Protein AF-A0A920NR29-F1 (afdb_monomer_lite)

Sequence (68 aa):
MIKKKFNGAMQFFKSKFENFETDRTYDLILESESACYIKIEPGFTSARQALRTGGYMLVGPLFCMLSS

pLDDT: mean 82.67, std 13.94, range [37.91, 94.5]

Structure (mmCIF, N/CA/C/O backbone):
data_AF-A0A920NR29-F1
#
_entry.id   AF-A0A920NR29-F1
#
loop_
_atom_site.group_PDB
_atom_site.id
_atom_site.type_symbol
_atom_site.label_atom_id
_atom_site.label_alt_id
_atom_site.label_comp_id
_atom_site.label_asym_id
_atom_site.label_entity_id
_atom_site.label_seq_id
_atom_site.pdbx_PDB_ins_code
_atom_site.Cartn_x
_atom_site.Cartn_y
_atom_site.Cartn_z
_atom_site.occupancy
_atom_site.B_iso_or_equiv
_atom_site.auth_seq_id
_atom_site.auth_comp_id
_atom_site.auth_asym_id
_atom_site.auth_atom_id
_atom_site.pdbx_PDB_model_num
ATOM 1 N N . MET A 1 1 ? -5.145 20.216 12.337 1.00 64.88 1 MET A N 1
ATOM 2 C CA . MET A 1 1 ? -5.763 20.579 11.039 1.00 64.88 1 MET A CA 1
ATOM 3 C C . MET A 1 1 ? -6.381 19.388 10.308 1.00 64.88 1 MET A C 1
ATOM 5 O O . MET A 1 1 ? -7.558 19.468 10.003 1.00 64.88 1 MET A O 1
ATOM 9 N N . ILE A 1 2 ? -5.673 18.272 10.089 1.00 73.00 2 ILE A N 1
ATOM 10 C CA . ILE A 1 2 ? -6.221 17.124 9.333 1.00 73.00 2 ILE A CA 1
ATOM 11 C C . ILE A 1 2 ? -7.255 16.302 10.128 1.00 73.00 2 ILE A C 1
ATOM 13 O O . ILE A 1 2 ? -8.375 16.133 9.664 1.00 73.00 2 ILE A O 1
ATOM 17 N N . LYS A 1 3 ? -6.956 15.881 11.367 1.00 72.75 3 LYS A N 1
ATOM 18 C CA . LYS A 1 3 ? -7.894 15.067 12.176 1.00 72.75 3 LYS A CA 1
ATOM 19 C C . LYS A 1 3 ? -9.280 15.708 12.358 1.00 72.75 3 LYS A C 1
ATOM 21 O O . LYS A 1 3 ? -10.285 15.016 12.282 1.00 72.75 3 LYS A O 1
ATOM 26 N N . LYS A 1 4 ? -9.327 17.035 12.535 1.00 78.94 4 LYS A N 1
ATOM 27 C CA . LYS A 1 4 ? -10.573 17.811 12.671 1.00 78.94 4 LYS A CA 1
ATOM 28 C C . LYS A 1 4 ? -11.371 17.882 11.359 1.00 78.94 4 LYS A C 1
ATOM 30 O O . LYS A 1 4 ? -12.588 17.934 11.408 1.00 78.94 4 LYS A O 1
ATOM 35 N N . LYS A 1 5 ? -10.698 17.858 10.201 1.00 85.69 5 LYS A N 1
ATOM 36 C CA . LYS A 1 5 ? -11.334 17.920 8.873 1.00 85.69 5 LYS A CA 1
ATOM 37 C C . LYS A 1 5 ? -12.005 16.600 8.482 1.00 85.69 5 LYS A C 1
ATOM 39 O O . LYS A 1 5 ? -13.054 16.626 7.858 1.00 85.69 5 LYS A O 1
ATOM 44 N N . PHE A 1 6 ? -11.416 15.468 8.866 1.00 85.94 6 PHE A N 1
ATOM 45 C CA . PHE A 1 6 ? -11.922 14.131 8.520 1.00 85.94 6 PHE A CA 1
ATOM 46 C C . PHE A 1 6 ? -12.679 13.450 9.665 1.00 85.94 6 PHE A C 1
ATOM 48 O O . PHE A 1 6 ? -13.016 12.279 9.555 1.00 85.94 6 PHE A O 1
ATOM 55 N N . ASN A 1 7 ? -12.915 14.165 10.772 1.00 84.25 7 ASN A N 1
ATOM 56 C CA . ASN A 1 7 ? -13.653 13.693 11.948 1.00 84.25 7 ASN A CA 1
ATOM 57 C C . ASN A 1 7 ? -13.246 12.282 12.432 1.00 84.25 7 ASN A C 1
ATOM 59 O O . ASN A 1 7 ? -14.083 11.485 12.839 1.00 84.25 7 ASN A O 1
ATOM 63 N N . GLY A 1 8 ? -11.958 11.940 12.318 1.00 82.06 8 GLY A N 1
ATOM 64 C CA . GLY A 1 8 ? -11.436 10.613 12.669 1.00 82.06 8 GLY A CA 1
ATOM 65 C C . GLY A 1 8 ? -11.808 9.460 11.723 1.00 82.06 8 GLY A C 1
ATOM 66 O O . GLY A 1 8 ? -11.310 8.359 11.929 1.00 82.06 8 GLY A O 1
ATOM 67 N N . ALA A 1 9 ? -12.600 9.689 10.672 1.00 86.81 9 ALA A N 1
ATOM 68 C CA . ALA A 1 9 ? -13.016 8.655 9.719 1.00 86.81 9 ALA A CA 1
ATOM 69 C C . ALA A 1 9 ? -11.874 8.152 8.816 1.00 86.81 9 ALA A C 1
ATOM 71 O O . ALA A 1 9 ? -11.997 7.103 8.191 1.00 86.81 9 ALA A O 1
ATOM 72 N N . MET A 1 10 ? -10.763 8.894 8.744 1.00 89.12 10 MET A N 1
ATOM 73 C CA . MET A 1 10 ? -9.602 8.550 7.928 1.00 89.12 10 MET A CA 1
ATOM 74 C C . MET A 1 10 ? -8.316 8.564 8.751 1.00 89.12 10 MET A C 1
ATOM 76 O O . MET A 1 10 ? -8.040 9.512 9.497 1.00 89.12 10 MET A O 1
ATOM 80 N N . GLN A 1 11 ? -7.516 7.512 8.579 1.00 88.62 11 GLN A N 1
ATOM 81 C CA . GLN A 1 11 ? -6.201 7.377 9.187 1.00 88.62 11 GLN A CA 1
ATOM 82 C C . GLN A 1 11 ? -5.127 7.888 8.228 1.00 88.62 11 GLN A C 1
ATOM 84 O O . GLN A 1 11 ? -5.142 7.590 7.039 1.00 88.62 11 GLN A O 1
ATOM 89 N N . PHE A 1 12 ? -4.189 8.666 8.763 1.00 89.69 12 PHE A N 1
ATOM 90 C CA . PHE A 1 12 ? -3.065 9.210 8.012 1.00 89.69 12 PHE A CA 1
ATOM 91 C C . PHE A 1 12 ? -1.774 8.618 8.550 1.00 89.69 12 PHE A C 1
ATOM 93 O O . PHE A 1 12 ? -1.548 8.632 9.762 1.00 89.69 12 PHE A O 1
ATOM 100 N N . PHE A 1 13 ? -0.920 8.161 7.643 1.00 89.12 13 PHE A N 1
ATOM 101 C CA . PHE A 1 13 ? 0.383 7.597 7.962 1.00 89.12 13 PHE A CA 1
ATOM 102 C C . PHE A 1 13 ? 1.471 8.523 7.431 1.00 89.12 13 PHE A C 1
ATOM 104 O O . PHE A 1 13 ? 1.429 8.954 6.281 1.00 89.12 13 PHE A O 1
ATOM 111 N N . LYS A 1 14 ? 2.454 8.838 8.275 1.00 91.38 14 LYS A N 1
ATOM 112 C CA . LYS A 1 14 ? 3.674 9.526 7.847 1.00 91.38 14 LYS A CA 1
ATOM 113 C C . LYS A 1 14 ? 4.750 8.470 7.610 1.00 91.38 14 LYS A C 1
ATOM 115 O O . LYS A 1 14 ? 5.593 8.252 8.473 1.00 91.38 14 LYS A O 1
ATOM 120 N N . SER A 1 15 ? 4.681 7.804 6.463 1.00 90.12 15 SER A N 1
ATOM 121 C CA . SER A 1 15 ? 5.659 6.800 6.038 1.00 90.12 15 SER A CA 1
ATOM 122 C C . SER A 1 15 ? 5.905 6.896 4.534 1.00 90.12 15 SER A C 1
ATOM 124 O O . SER A 1 15 ? 5.161 7.565 3.816 1.00 90.12 15 SER A O 1
ATOM 126 N N . LYS A 1 16 ? 6.960 6.228 4.074 1.00 90.31 16 LYS A N 1
ATOM 127 C CA . LYS A 1 16 ? 7.108 5.861 2.664 1.00 90.31 16 LYS A CA 1
ATOM 128 C C . LYS A 1 16 ? 6.265 4.619 2.397 1.00 90.31 16 LYS A C 1
ATOM 130 O O . LYS A 1 16 ? 6.104 3.803 3.301 1.00 90.31 16 LYS A O 1
ATOM 135 N N . PHE A 1 17 ? 5.758 4.460 1.180 1.00 90.00 17 PHE A N 1
ATOM 136 C CA . PHE A 1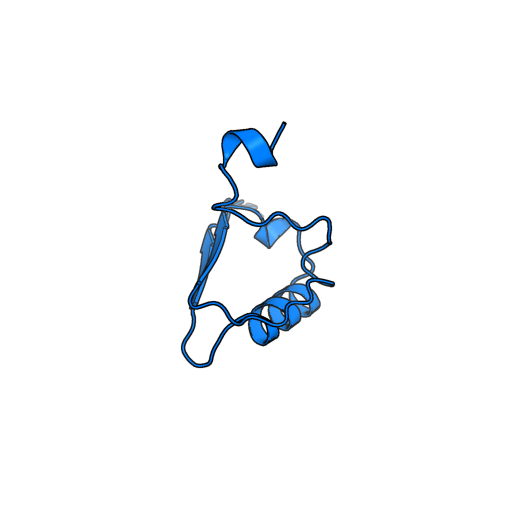 17 ? 4.932 3.297 0.863 1.00 90.00 17 PHE A CA 1
ATOM 137 C C . PHE A 1 17 ? 5.726 1.988 0.965 1.00 90.00 17 PHE A C 1
ATOM 139 O O . PHE A 1 17 ? 5.223 1.006 1.495 1.00 90.00 17 PHE A O 1
ATOM 146 N N . GLU A 1 18 ? 7.009 2.019 0.599 1.00 91.31 18 GLU A N 1
ATOM 147 C CA . GLU A 1 18 ? 7.938 0.887 0.715 1.00 91.31 18 GLU A CA 1
ATOM 148 C C . GLU A 1 18 ? 8.154 0.419 2.164 1.00 91.31 18 GLU A C 1
ATOM 150 O O . GLU A 1 18 ? 8.535 -0.722 2.400 1.00 91.31 18 GLU A O 1
ATOM 155 N N . ASN A 1 19 ? 7.900 1.298 3.136 1.00 91.50 19 ASN A N 1
ATOM 156 C CA . ASN A 1 19 ? 8.019 1.012 4.565 1.00 91.50 19 ASN A CA 1
ATOM 157 C C . ASN A 1 19 ? 6.639 1.072 5.242 1.00 91.50 19 ASN A C 1
ATOM 159 O O . ASN A 1 19 ? 6.528 1.452 6.412 1.00 91.50 19 ASN A O 1
ATOM 163 N N . PHE A 1 20 ? 5.564 0.846 4.485 1.00 91.12 20 PHE A N 1
ATOM 164 C CA . PHE A 1 20 ? 4.217 0.866 5.029 1.00 91.12 20 PHE A CA 1
ATOM 165 C C . PHE A 1 20 ? 3.935 -0.443 5.766 1.00 91.12 20 PHE A C 1
ATOM 167 O O . PHE A 1 20 ? 3.837 -1.502 5.155 1.00 91.12 20 PHE A O 1
ATOM 174 N N . GLU A 1 21 ? 3.786 -0.340 7.084 1.00 88.25 21 GLU A N 1
ATOM 175 C CA . GLU A 1 21 ? 3.417 -1.443 7.966 1.00 88.25 21 GLU A CA 1
ATOM 176 C C . GLU A 1 21 ? 2.011 -1.208 8.521 1.00 88.25 21 GLU A C 1
ATOM 178 O O . GLU A 1 21 ? 1.629 -0.085 8.869 1.00 88.25 21 GLU A O 1
ATOM 183 N N . THR A 1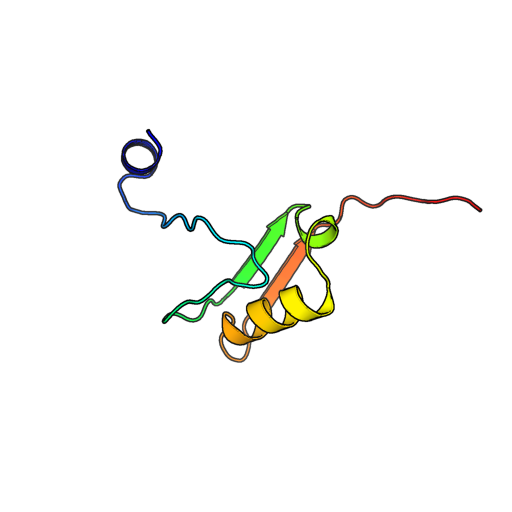 22 ? 1.222 -2.276 8.584 1.00 86.56 22 THR A N 1
ATOM 184 C CA . THR A 1 22 ? -0.178 -2.237 9.002 1.00 86.56 22 THR A CA 1
ATOM 185 C C . THR A 1 22 ? -0.582 -3.584 9.587 1.00 86.56 22 THR A C 1
ATOM 187 O O . THR A 1 22 ? -0.278 -4.629 9.020 1.00 86.56 22 THR A O 1
ATOM 190 N N . ASP A 1 23 ? -1.3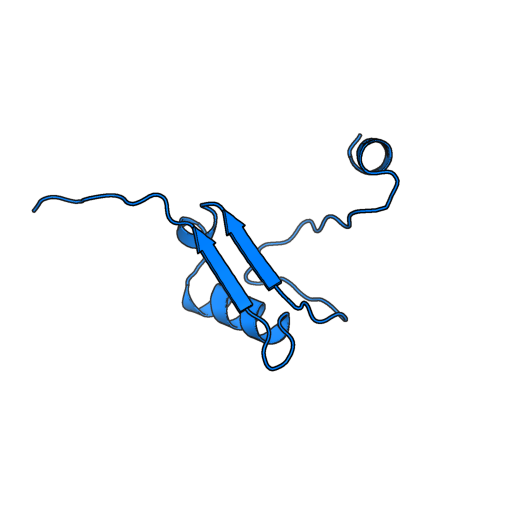41 -3.559 10.680 1.00 88.06 23 ASP A N 1
ATOM 191 C CA . ASP A 1 23 ? -1.969 -4.764 11.243 1.00 88.06 23 ASP A CA 1
ATOM 192 C C . ASP A 1 23 ? -3.288 -5.118 10.527 1.00 88.06 23 ASP A C 1
ATOM 194 O O . ASP A 1 23 ? -3.972 -6.080 10.876 1.00 88.06 23 ASP A O 1
ATOM 198 N N . ARG A 1 24 ? -3.698 -4.300 9.549 1.00 90.31 24 ARG A N 1
ATOM 199 C CA . ARG A 1 24 ? -4.937 -4.451 8.778 1.00 90.31 24 ARG A CA 1
ATOM 200 C C . ARG A 1 24 ? -4.642 -4.762 7.323 1.00 90.31 24 ARG A C 1
ATOM 202 O O . ARG A 1 24 ? -3.737 -4.175 6.737 1.00 90.31 24 ARG A O 1
ATOM 209 N N . THR A 1 25 ? -5.503 -5.583 6.734 1.00 94.38 25 THR A N 1
ATOM 210 C CA . THR A 1 25 ? -5.542 -5.826 5.292 1.00 94.38 25 THR A CA 1
ATOM 211 C C . THR A 1 25 ? -6.629 -5.000 4.614 1.00 94.38 25 THR A C 1
ATOM 213 O O . THR A 1 25 ? -7.688 -4.771 5.200 1.00 94.38 25 THR A O 1
ATOM 216 N N . TYR A 1 26 ? -6.404 -4.624 3.360 1.00 93.88 26 TYR A N 1
ATOM 217 C CA . TYR A 1 26 ? -7.299 -3.786 2.567 1.00 93.88 26 TYR A CA 1
ATOM 218 C C . TYR A 1 26 ? -7.876 -4.548 1.367 1.00 93.88 26 TYR A C 1
ATOM 220 O O . TYR A 1 26 ? -7.212 -5.400 0.773 1.00 93.88 26 TYR A O 1
ATOM 228 N N . ASP A 1 27 ? -9.119 -4.225 1.002 1.00 94.50 27 ASP A N 1
ATOM 229 C CA . ASP A 1 27 ? -9.777 -4.718 -0.216 1.00 94.50 27 ASP A CA 1
ATOM 230 C C . ASP A 1 27 ? -9.222 -4.072 -1.488 1.00 94.50 27 ASP A C 1
ATOM 232 O O . ASP A 1 27 ? -9.205 -4.691 -2.553 1.00 94.50 27 ASP A O 1
ATOM 236 N N . LEU A 1 28 ? -8.800 -2.813 -1.371 1.00 93.06 28 L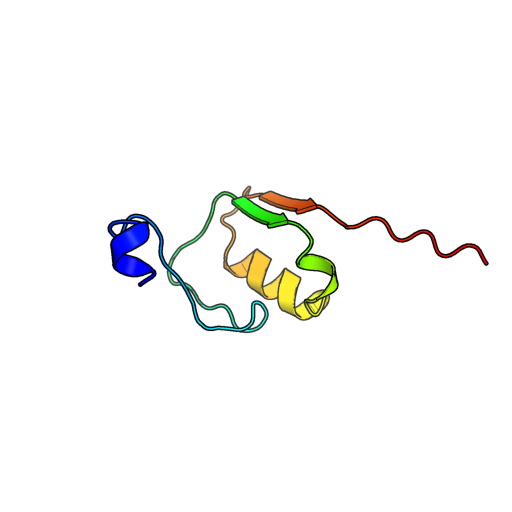EU A N 1
ATOM 237 C CA . LEU A 1 28 ? -8.371 -1.979 -2.479 1.00 93.06 28 LEU A CA 1
ATOM 238 C C . LEU A 1 28 ? -7.250 -1.040 -2.034 1.00 93.06 28 LEU A C 1
ATOM 240 O O . LEU A 1 28 ? -7.394 -0.320 -1.046 1.00 93.06 28 LEU A O 1
ATOM 244 N N . ILE A 1 29 ? -6.175 -1.001 -2.815 1.00 92.38 29 ILE A N 1
ATOM 245 C CA . ILE A 1 29 ? -5.181 0.074 -2.796 1.00 92.38 29 ILE A CA 1
ATOM 246 C C . ILE A 1 29 ? -5.393 0.916 -4.052 1.00 92.38 29 ILE A C 1
ATOM 248 O O . ILE A 1 29 ? -5.464 0.375 -5.155 1.00 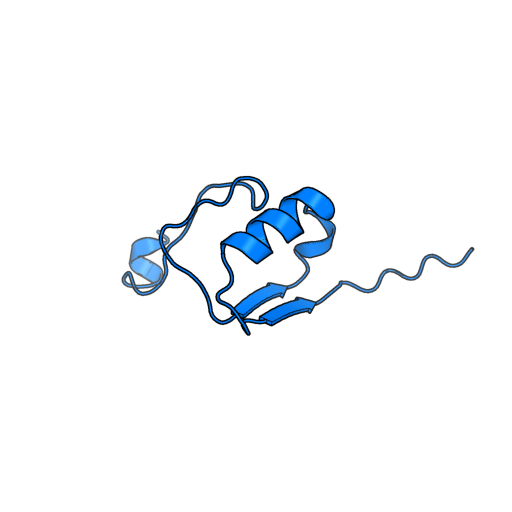92.38 29 ILE A O 1
ATOM 252 N N . LEU A 1 30 ? -5.515 2.233 -3.885 1.00 91.12 30 LEU A N 1
ATOM 253 C CA . LEU A 1 30 ? -5.684 3.183 -4.982 1.00 91.12 30 LEU A CA 1
ATOM 254 C C . LEU A 1 30 ? -4.474 4.112 -5.055 1.00 91.12 30 LEU A C 1
ATOM 256 O O . LEU A 1 30 ? -4.213 4.878 -4.128 1.00 91.12 30 LEU A O 1
ATOM 260 N N . GLU A 1 31 ? -3.792 4.074 -6.190 1.00 88.56 31 GLU A N 1
ATOM 261 C CA . GLU A 1 31 ? -2.658 4.924 -6.523 1.00 88.56 31 GLU A CA 1
ATOM 262 C C . GLU A 1 31 ? -3.041 5.865 -7.666 1.00 88.56 31 GLU A C 1
ATOM 264 O O . GLU A 1 31 ? -2.972 5.511 -8.842 1.00 88.56 31 GLU A O 1
ATOM 269 N N . SER A 1 32 ? -3.482 7.074 -7.314 1.00 84.31 32 SER A N 1
ATOM 270 C CA . SER A 1 32 ? -3.795 8.132 -8.278 1.00 84.31 32 SER A CA 1
ATOM 271 C C . SER A 1 32 ? -2.524 8.932 -8.556 1.00 84.31 32 SER A C 1
ATOM 273 O O . SER A 1 32 ? -2.178 9.811 -7.772 1.00 84.31 32 SER A O 1
ATOM 275 N N . GLU A 1 33 ? -1.811 8.589 -9.631 1.00 80.75 33 GLU A N 1
ATOM 276 C CA . GLU A 1 33 ? -0.529 9.177 -10.072 1.00 80.75 33 GLU A CA 1
ATOM 277 C C . GLU A 1 33 ? 0.693 8.9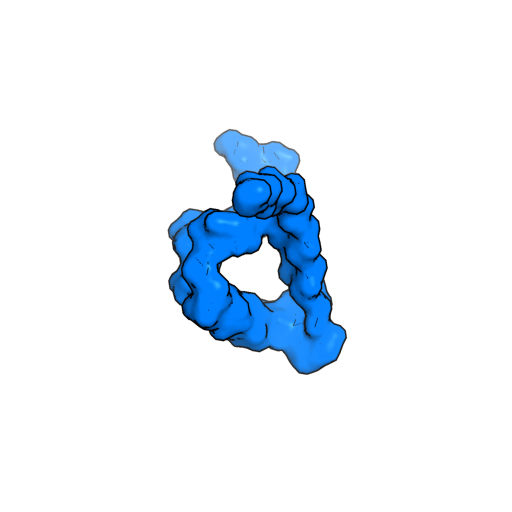06 -9.170 1.00 80.75 33 GLU A C 1
ATOM 279 O O . GLU A 1 33 ? 1.820 9.239 -9.534 1.00 80.75 33 GLU A O 1
ATOM 284 N N . SER A 1 34 ? 0.522 8.246 -8.020 1.00 70.81 34 SER A N 1
ATOM 285 C CA . SER A 1 34 ? 1.616 7.980 -7.071 1.00 70.81 34 SER A CA 1
ATOM 286 C C . SER A 1 34 ? 2.600 6.897 -7.523 1.00 70.81 34 SER A C 1
ATOM 288 O O . SER A 1 34 ? 3.757 6.923 -7.101 1.00 70.81 34 SER A O 1
ATOM 290 N N . ALA A 1 35 ? 2.183 5.986 -8.407 1.00 72.50 35 ALA A N 1
ATOM 291 C CA . ALA A 1 35 ? 2.990 4.822 -8.778 1.00 72.50 35 ALA A CA 1
ATOM 292 C C . ALA A 1 35 ? 4.294 5.187 -9.505 1.00 72.50 35 ALA A C 1
ATOM 294 O O . ALA A 1 35 ? 5.260 4.430 -9.466 1.00 72.50 35 ALA A O 1
ATOM 295 N N . CYS A 1 36 ? 4.355 6.368 -10.127 1.00 75.31 36 CYS A N 1
ATOM 296 C CA . CYS A 1 36 ? 5.568 6.887 -10.762 1.00 75.31 36 CYS A CA 1
ATOM 297 C C . CYS A 1 36 ? 6.631 7.360 -9.751 1.00 75.31 36 CYS A C 1
ATOM 299 O O . CYS A 1 36 ? 7.770 7.615 -10.140 1.00 75.31 36 CYS A O 1
ATOM 301 N N . TYR A 1 37 ? 6.271 7.494 -8.471 1.00 79.56 37 TYR A N 1
ATOM 302 C CA . TYR A 1 37 ? 7.133 8.037 -7.417 1.00 79.56 37 TYR A CA 1
ATOM 303 C C . TYR A 1 37 ? 7.591 6.991 -6.396 1.00 79.56 37 TYR A C 1
ATOM 305 O O . TYR A 1 37 ? 8.425 7.304 -5.543 1.00 79.56 37 TYR A O 1
ATOM 313 N N . ILE A 1 38 ? 7.066 5.767 -6.472 1.00 82.69 38 ILE A N 1
ATOM 314 C CA . ILE A 1 38 ? 7.473 4.656 -5.610 1.00 82.69 38 ILE A CA 1
ATOM 315 C C . ILE A 1 38 ? 8.500 3.780 -6.317 1.00 82.69 38 ILE A C 1
ATOM 317 O O . ILE A 1 38 ? 8.513 3.647 -7.545 1.00 82.69 38 ILE A O 1
ATOM 321 N N . LYS A 1 39 ? 9.362 3.126 -5.540 1.00 85.31 39 LYS A N 1
ATOM 322 C CA . LYS A 1 39 ? 10.166 2.032 -6.088 1.00 85.31 39 LYS A CA 1
ATOM 323 C C . LYS A 1 39 ? 9.231 0.868 -6.401 1.00 85.31 39 LYS A C 1
ATOM 325 O O . LYS A 1 39 ? 8.579 0.369 -5.490 1.00 85.31 39 LYS A O 1
ATOM 330 N N . ILE A 1 40 ? 9.208 0.423 -7.658 1.00 83.06 40 ILE A N 1
ATOM 331 C CA . ILE A 1 40 ? 8.270 -0.605 -8.136 1.00 83.06 40 ILE A CA 1
ATOM 332 C C . ILE A 1 40 ? 8.357 -1.873 -7.274 1.00 83.06 40 ILE A C 1
ATOM 334 O O . ILE A 1 40 ? 7.399 -2.198 -6.586 1.00 83.06 40 ILE A O 1
ATOM 338 N N . GLU A 1 41 ? 9.507 -2.550 -7.221 1.00 88.12 41 GLU A N 1
ATOM 339 C CA . GLU A 1 41 ? 9.623 -3.832 -6.498 1.00 88.12 41 GLU A CA 1
ATOM 340 C C . GLU A 1 41 ? 9.294 -3.735 -4.991 1.00 88.12 41 GLU A C 1
ATOM 342 O O . GLU A 1 41 ? 8.429 -4.476 -4.507 1.00 88.12 41 GLU A O 1
ATOM 347 N N . PRO A 1 42 ? 9.897 -2.811 -4.213 1.00 90.25 42 PRO A N 1
ATOM 348 C CA . PRO A 1 42 ? 9.571 -2.690 -2.795 1.00 90.25 42 PRO A CA 1
ATOM 349 C C . PRO A 1 42 ? 8.138 -2.198 -2.562 1.00 90.25 42 PRO A C 1
ATOM 351 O O . PRO A 1 42 ? 7.465 -2.703 -1.672 1.00 90.25 42 PRO A O 1
ATOM 354 N N . GLY A 1 43 ? 7.642 -1.262 -3.376 1.00 89.25 43 GLY A N 1
ATOM 355 C CA . GLY A 1 43 ? 6.288 -0.726 -3.248 1.00 89.25 43 GLY A CA 1
ATOM 356 C C . GLY A 1 43 ? 5.216 -1.778 -3.524 1.00 89.25 43 GLY A C 1
ATOM 357 O O . GLY A 1 43 ? 4.273 -1.915 -2.748 1.00 89.25 43 GLY A O 1
ATOM 358 N N . PHE A 1 44 ? 5.390 -2.597 -4.564 1.00 88.06 44 PHE A N 1
ATOM 359 C CA . PHE A 1 44 ? 4.477 -3.708 -4.852 1.00 88.06 44 PHE A CA 1
ATOM 360 C C . PHE A 1 44 ? 4.545 -4.800 -3.777 1.00 88.06 44 PHE A C 1
ATOM 362 O O . PHE A 1 44 ? 3.525 -5.420 -3.466 1.00 88.06 44 PHE A O 1
ATOM 369 N N . THR A 1 45 ? 5.712 -5.008 -3.159 1.00 91.50 45 THR A N 1
ATOM 370 C CA . THR A 1 45 ? 5.846 -5.916 -2.009 1.00 91.50 45 THR A CA 1
ATOM 371 C C . THR A 1 45 ? 5.020 -5.420 -0.820 1.00 91.50 45 THR A C 1
ATOM 373 O O . THR A 1 45 ? 4.222 -6.184 -0.272 1.00 91.50 45 THR A O 1
ATOM 376 N N . SER A 1 46 ? 5.136 -4.138 -0.464 1.00 92.31 46 SER A N 1
ATOM 377 C CA . SER A 1 46 ? 4.330 -3.522 0.599 1.00 92.31 46 SER A CA 1
ATOM 378 C C . SER A 1 46 ? 2.834 -3.551 0.267 1.00 92.31 46 SER A C 1
ATOM 380 O O . SER A 1 46 ? 2.018 -3.902 1.120 1.00 92.31 46 SER A O 1
ATOM 382 N N . ALA A 1 47 ? 2.459 -3.284 -0.990 1.00 91.38 47 ALA A N 1
ATOM 383 C CA . ALA A 1 47 ? 1.078 -3.400 -1.454 1.00 91.38 47 ALA A CA 1
ATOM 384 C C . ALA A 1 47 ? 0.533 -4.822 -1.261 1.00 91.38 47 ALA A C 1
ATOM 386 O O . ALA A 1 47 ? -0.577 -5.005 -0.764 1.00 91.38 47 ALA A O 1
ATOM 387 N N . ARG A 1 48 ? 1.326 -5.845 -1.602 1.00 90.44 48 ARG A N 1
ATOM 388 C CA . ARG A 1 48 ? 0.935 -7.249 -1.445 1.00 90.44 48 ARG A CA 1
ATOM 389 C C . ARG A 1 48 ? 0.746 -7.649 0.016 1.00 90.44 48 ARG A C 1
ATOM 391 O O . ARG A 1 48 ? -0.149 -8.439 0.291 1.00 90.44 48 ARG A O 1
ATOM 398 N N . GLN A 1 49 ? 1.568 -7.131 0.926 1.00 92.25 49 GLN A N 1
ATOM 399 C CA . GLN A 1 49 ? 1.419 -7.374 2.366 1.00 92.25 49 GLN A CA 1
ATOM 400 C C . GLN A 1 49 ? 0.172 -6.686 2.934 1.00 92.25 49 GLN A C 1
ATOM 402 O O . GLN A 1 49 ? -0.516 -7.252 3.781 1.00 92.25 49 GLN A O 1
ATOM 407 N N . ALA A 1 50 ? -0.139 -5.486 2.444 1.00 93.06 50 ALA A N 1
ATOM 408 C CA . ALA A 1 50 ? -1.298 -4.718 2.877 1.00 93.06 50 ALA A CA 1
ATOM 409 C C . ALA A 1 50 ? -2.620 -5.201 2.247 1.00 93.06 50 ALA A C 1
ATOM 411 O O . ALA A 1 50 ? -3.687 -4.947 2.801 1.00 93.06 50 ALA A O 1
ATOM 412 N N . LEU A 1 51 ? -2.601 -5.890 1.104 1.00 94.31 51 LEU A N 1
ATOM 413 C CA . LEU A 1 51 ? -3.810 -6.418 0.466 1.00 94.31 51 LEU A CA 1
ATOM 414 C C . LEU A 1 51 ? -4.233 -7.758 1.061 1.00 94.31 51 LEU A C 1
ATOM 416 O O . LEU A 1 51 ? -3.422 -8.660 1.272 1.00 94.31 51 LEU A O 1
ATOM 420 N N . ARG A 1 52 ? -5.544 -7.940 1.242 1.00 94.00 52 ARG A N 1
ATOM 421 C CA . ARG A 1 52 ? -6.077 -9.284 1.496 1.00 94.00 52 ARG A CA 1
ATOM 422 C C . ARG A 1 52 ? -5.995 -10.149 0.237 1.00 94.00 52 ARG A C 1
ATOM 424 O O . ARG A 1 52 ? -5.970 -9.646 -0.887 1.00 94.00 52 ARG A O 1
ATOM 431 N N . THR A 1 53 ? -6.080 -11.466 0.410 1.00 91.19 53 THR A N 1
ATOM 432 C CA . THR A 1 53 ? -6.278 -12.398 -0.709 1.00 91.19 53 THR A CA 1
ATOM 433 C C . THR A 1 53 ? -7.512 -11.993 -1.528 1.00 91.19 53 THR A C 1
ATOM 435 O O . THR A 1 53 ? -8.607 -11.832 -0.982 1.00 91.19 53 THR A O 1
ATOM 438 N N . GLY A 1 54 ? -7.326 -11.798 -2.838 1.00 90.75 54 GLY A N 1
ATOM 439 C CA . GLY A 1 54 ? -8.374 -11.332 -3.756 1.00 90.75 54 GLY A CA 1
ATOM 440 C C . GLY A 1 54 ? -8.689 -9.831 -3.684 1.00 90.75 54 GLY A C 1
ATOM 441 O O . GLY A 1 54 ? -9.714 -9.418 -4.220 1.00 90.75 54 GLY A O 1
ATOM 442 N N . GLY A 1 55 ? -7.867 -9.034 -2.996 1.00 92.50 55 GLY A N 1
ATOM 443 C CA . GLY A 1 55 ? -7.902 -7.574 -3.069 1.00 92.50 55 GLY A CA 1
ATOM 444 C C . GLY A 1 55 ? -7.269 -7.045 -4.360 1.00 92.50 55 GLY A C 1
ATOM 445 O O . GLY A 1 55 ? -6.542 -7.764 -5.049 1.00 92.50 55 GLY A O 1
ATOM 446 N N . TYR A 1 56 ? -7.541 -5.781 -4.677 1.00 91.19 56 TYR A N 1
ATOM 447 C CA . TYR A 1 56 ? -7.113 -5.148 -5.925 1.00 91.19 56 TYR A CA 1
ATOM 448 C C . TYR A 1 56 ? -6.182 -3.964 -5.675 1.00 91.19 56 TYR A C 1
ATOM 450 O O . TYR A 1 56 ? -6.290 -3.261 -4.675 1.00 91.19 56 TYR A O 1
ATOM 458 N N . MET A 1 57 ? -5.288 -3.712 -6.625 1.00 90.12 57 MET A N 1
ATOM 459 C CA . MET A 1 57 ? -4.501 -2.486 -6.689 1.00 90.12 57 MET A CA 1
ATOM 460 C C . MET A 1 57 ? -4.894 -1.749 -7.967 1.00 90.12 57 MET A C 1
ATOM 462 O O . MET A 1 57 ? -4.696 -2.266 -9.065 1.00 90.12 57 MET A O 1
ATOM 466 N N . LEU A 1 58 ? -5.496 -0.569 -7.825 1.00 88.88 58 LEU A N 1
ATOM 467 C CA . LEU A 1 58 ? -5.829 0.312 -8.939 1.00 88.88 58 LEU A CA 1
ATOM 468 C C . LEU A 1 58 ? -4.746 1.375 -9.051 1.00 88.88 58 LEU A C 1
ATOM 470 O O . LEU A 1 58 ? -4.617 2.230 -8.178 1.00 88.88 58 LEU A O 1
ATOM 474 N N . VAL A 1 59 ? -3.985 1.315 -10.137 1.00 84.38 59 VAL A N 1
ATOM 475 C CA . VAL A 1 59 ? -2.940 2.286 -10.448 1.00 84.38 59 VAL A CA 1
ATOM 476 C C . VAL A 1 59 ? -3.401 3.125 -11.631 1.00 84.38 59 VAL A C 1
ATOM 478 O O . VAL A 1 59 ? -3.597 2.600 -12.725 1.00 84.38 59 VAL A O 1
ATOM 481 N N . GLY A 1 60 ? -3.587 4.423 -11.409 1.00 79.62 60 GLY A N 1
ATOM 482 C CA . GLY A 1 60 ? -3.822 5.400 -12.467 1.00 79.62 60 GLY A CA 1
ATOM 483 C C . GLY A 1 60 ? -2.509 6.095 -12.824 1.00 79.62 60 GLY A C 1
ATOM 484 O O . GLY A 1 60 ? -2.025 6.879 -12.006 1.00 79.62 60 GLY A O 1
ATOM 485 N N . PRO A 1 61 ? -1.899 5.828 -13.992 1.00 69.94 61 PRO A N 1
ATOM 486 C CA . PRO A 1 61 ? -0.701 6.541 -14.411 1.00 69.94 61 PRO A CA 1
ATOM 487 C C . PRO A 1 61 ? -1.038 7.900 -15.040 1.00 69.94 61 PRO A C 1
ATOM 489 O O . PRO A 1 61 ? -2.023 8.039 -15.766 1.00 69.94 61 PRO A O 1
ATOM 492 N N . LEU A 1 62 ? -0.135 8.866 -14.855 1.00 54.84 62 LEU A N 1
ATOM 493 C CA . LEU A 1 62 ? 0.095 9.929 -15.829 1.00 54.84 62 LEU A CA 1
ATOM 494 C C . LEU A 1 62 ? 0.833 9.280 -17.019 1.00 54.84 62 LEU A C 1
ATOM 496 O O . LEU A 1 62 ? 1.974 8.839 -16.886 1.00 54.84 62 LEU A O 1
ATOM 500 N N . PHE A 1 63 ? 0.171 9.125 -18.165 1.00 49.56 63 PHE A N 1
ATOM 501 C CA . PHE A 1 63 ? 0.754 8.492 -19.354 1.00 49.56 63 PHE A CA 1
ATOM 502 C C . PHE A 1 63 ? 1.753 9.445 -20.038 1.00 49.56 63 PHE A C 1
ATOM 504 O O . PHE A 1 63 ? 1.354 10.325 -20.799 1.00 49.56 63 PHE A O 1
ATOM 511 N N . CYS A 1 64 ? 3.055 9.293 -19.775 1.00 49.00 64 CYS A N 1
ATOM 512 C CA . CYS A 1 64 ? 4.108 10.027 -20.487 1.00 49.00 64 CYS A CA 1
ATOM 513 C C . CYS A 1 64 ? 4.516 9.278 -21.768 1.00 49.00 64 CYS A C 1
ATOM 515 O O . CYS A 1 64 ? 5.220 8.272 -21.701 1.00 49.00 64 CYS A O 1
ATOM 517 N N . MET A 1 65 ? 4.112 9.781 -22.940 1.00 37.91 65 MET A N 1
ATOM 518 C CA . MET A 1 65 ? 4.704 9.365 -24.218 1.00 37.91 65 MET A CA 1
ATOM 519 C C . MET A 1 65 ? 6.116 9.943 -24.334 1.00 37.91 65 MET A C 1
ATOM 521 O O . MET A 1 65 ? 6.277 11.150 -24.496 1.00 37.91 65 MET A O 1
ATOM 525 N N . LEU A 1 66 ? 7.138 9.090 -24.294 1.00 42.34 66 LEU A N 1
ATOM 526 C CA . LEU A 1 66 ? 8.450 9.428 -24.843 1.00 42.34 66 LEU A CA 1
ATOM 527 C C . LEU A 1 66 ? 8.472 8.954 -26.300 1.00 42.34 66 LEU A C 1
ATOM 529 O O . LEU A 1 66 ? 8.598 7.760 -26.563 1.00 42.34 66 LEU A O 1
ATOM 533 N N . SER A 1 67 ? 8.299 9.884 -27.244 1.00 40.16 67 SER A N 1
ATOM 534 C CA . SER A 1 67 ? 8.634 9.632 -28.648 1.00 40.16 67 SER A CA 1
ATOM 535 C C . SER A 1 67 ? 10.154 9.526 -28.761 1.00 40.16 67 SER A C 1
ATOM 537 O O . SER A 1 67 ? 10.856 10.447 -28.335 1.00 40.16 67 SER A O 1
ATOM 539 N N . SER A 1 68 ? 10.638 8.396 -29.279 1.00 52.50 68 SER A N 1
ATOM 540 C CA . SER A 1 68 ? 12.045 8.206 -29.666 1.00 52.50 68 SER A CA 1
ATOM 541 C C . SER A 1 68 ? 12.350 8.944 -30.963 1.00 52.50 68 SER A C 1
ATOM 543 O O . SER A 1 68 ? 11.418 9.061 -31.791 1.00 52.50 68 SER A O 1
#

Secondary structure (DSSP, 8-state):
-HHHHTTTSS----S-GGG---SS-EEEEEEESGGGTS-HHHHHHHHHHHEEEEEEEEEE--------

Radius of gyration: 14.34 Å; chains: 1; bounding box: 26×33×42 Å

Foldseek 3Di:
DVCVVCVVPDDDDPDALLPDDDPAADQEAEAAQCCVVHDPVSNVVSNVVRHDVNHDYHHDHPDDDDDD